Protein AF-A0A6F9ASQ0-F1 (afdb_monomer)

Sequence (155 aa):
MPGLLLGDVFPNFEAETTNGQIKFHDFLGDSWGILFSHPRDYTPVCTTELGRAAKLSGDQRELAVFVIGQDKKLKLSLLYPATTGRNFDEILRVVDSLQLTAKNRVATPADWQPGERVMVPPNIPEEEAAAMFTAGIYSKELPSGRKYLRYTPQP

Mean predicted aligned error: 4.89 Å

Structure (mmCIF, N/CA/C/O backbone):
data_AF-A0A6F9ASQ0-F1
#
_entry.id   AF-A0A6F9ASQ0-F1
#
loop_
_atom_site.group_PDB
_atom_site.id
_atom_site.type_symbol
_atom_site.label_atom_id
_atom_site.label_alt_id
_atom_site.label_comp_id
_atom_site.label_asym_id
_atom_site.label_entity_id
_atom_site.label_seq_id
_atom_site.pdbx_PDB_ins_code
_atom_site.Cartn_x
_atom_site.Cartn_y
_atom_site.Cartn_z
_atom_site.occupancy
_atom_site.B_iso_or_equiv
_atom_site.auth_seq_id
_atom_site.auth_comp_id
_atom_site.auth_asym_id
_atom_site.auth_atom_id
_atom_site.pdbx_PDB_model_num
ATOM 1 N N . MET A 1 1 ? 7.464 3.789 23.979 1.00 45.19 1 MET A N 1
ATOM 2 C CA . MET A 1 1 ? 7.894 2.693 23.081 1.00 45.19 1 MET A CA 1
ATOM 3 C C . MET A 1 1 ? 8.502 3.319 21.833 1.00 45.19 1 MET A C 1
ATOM 5 O O . MET A 1 1 ? 8.064 4.418 21.500 1.00 45.19 1 MET A O 1
ATOM 9 N N . PRO A 1 2 ? 9.493 2.692 21.175 1.00 69.50 2 PRO A N 1
ATOM 10 C CA . PRO A 1 2 ? 9.854 3.066 19.807 1.00 69.50 2 PRO A CA 1
ATOM 11 C C . PRO A 1 2 ? 8.651 2.858 18.869 1.00 69.50 2 PRO A C 1
ATOM 13 O O . PRO A 1 2 ? 7.749 2.079 19.183 1.00 69.50 2 PRO A O 1
ATOM 16 N N . GLY A 1 3 ? 8.623 3.570 17.741 1.00 79.94 3 GLY A N 1
ATOM 17 C CA . GLY A 1 3 ? 7.648 3.313 16.679 1.00 79.94 3 GLY A CA 1
ATOM 18 C C . GLY A 1 3 ? 7.984 2.033 15.910 1.00 79.94 3 GLY A C 1
ATOM 19 O O . GLY A 1 3 ? 9.149 1.644 15.855 1.00 79.94 3 GLY A O 1
ATOM 20 N N . LEU A 1 4 ? 6.970 1.404 15.311 1.00 89.25 4 LEU A N 1
ATOM 21 C CA . LEU A 1 4 ? 7.156 0.261 14.410 1.00 89.25 4 LEU A CA 1
ATOM 22 C C . LEU A 1 4 ? 7.878 0.694 13.128 1.00 89.25 4 LEU A C 1
ATOM 24 O O . LEU A 1 4 ? 7.562 1.738 12.550 1.00 89.25 4 LEU A O 1
ATOM 28 N N . LEU A 1 5 ? 8.810 -0.136 12.672 1.00 94.38 5 LEU A N 1
ATOM 29 C CA . LEU A 1 5 ? 9.557 0.023 11.430 1.00 94.38 5 LEU A CA 1
ATOM 30 C C . LEU A 1 5 ? 8.939 -0.821 10.304 1.00 94.38 5 LEU A C 1
ATOM 32 O O . LEU A 1 5 ? 8.170 -1.758 10.529 1.00 94.38 5 LEU A O 1
ATOM 36 N N . LEU A 1 6 ? 9.277 -0.494 9.055 1.00 94.81 6 LEU A N 1
ATOM 37 C CA . LEU A 1 6 ? 8.837 -1.281 7.902 1.00 94.81 6 LEU A CA 1
ATOM 38 C C . LEU A 1 6 ? 9.460 -2.684 7.957 1.00 94.81 6 LEU A C 1
ATOM 40 O O . LEU A 1 6 ? 10.676 -2.826 8.068 1.00 94.81 6 LEU A O 1
ATOM 44 N N . GLY A 1 7 ? 8.624 -3.717 7.857 1.00 94.31 7 GLY A N 1
ATOM 45 C CA . GLY A 1 7 ? 9.028 -5.117 8.001 1.00 94.31 7 GLY A CA 1
ATOM 46 C C . GLY A 1 7 ? 8.921 -5.692 9.419 1.00 94.31 7 GLY A C 1
ATOM 47 O O . GLY A 1 7 ? 9.024 -6.916 9.554 1.00 94.31 7 GLY A O 1
ATOM 48 N N . ASP A 1 8 ? 8.652 -4.875 10.444 1.00 96.94 8 ASP A N 1
ATOM 49 C CA . ASP A 1 8 ? 8.341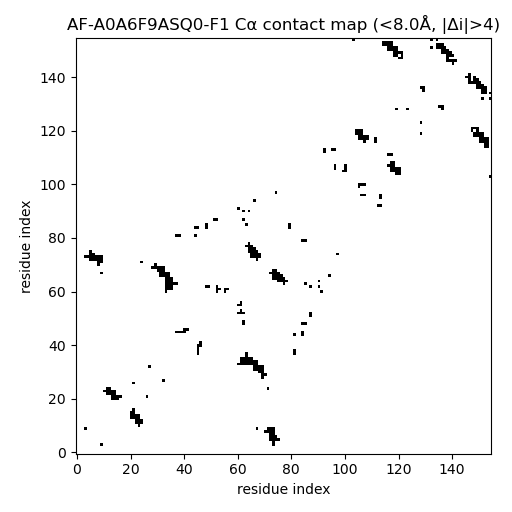 -5.369 11.792 1.00 96.94 8 ASP A CA 1
ATOM 50 C C . ASP A 1 8 ? 7.030 -6.162 11.786 1.00 96.94 8 ASP A C 1
ATOM 52 O O . ASP A 1 8 ? 6.073 -5.807 11.091 1.00 96.94 8 ASP A O 1
ATOM 56 N N . VAL A 1 9 ? 6.965 -7.225 12.593 1.00 97.00 9 VAL A N 1
ATOM 57 C CA . VAL A 1 9 ? 5.710 -7.947 12.850 1.00 97.00 9 VAL A CA 1
ATOM 58 C C . VAL A 1 9 ? 4.812 -7.059 13.708 1.00 97.00 9 VAL A C 1
ATOM 60 O O . VAL A 1 9 ? 5.201 -6.629 14.793 1.00 97.00 9 VAL A O 1
ATOM 63 N N . PHE A 1 10 ? 3.605 -6.784 13.223 1.00 96.25 10 PHE A N 1
ATOM 64 C CA . PHE A 1 10 ? 2.638 -5.945 13.916 1.00 96.25 10 PHE A CA 1
ATOM 65 C C . PHE A 1 10 ? 2.179 -6.628 15.221 1.00 96.25 10 PHE A C 1
ATOM 67 O O . PHE A 1 10 ? 1.958 -7.841 15.201 1.00 96.25 10 PHE A O 1
ATOM 74 N N . PRO A 1 11 ? 2.007 -5.914 16.351 1.00 95.88 11 PRO A N 1
ATOM 75 C CA . PRO A 1 11 ? 1.606 -6.533 17.616 1.00 95.88 11 PRO A CA 1
ATOM 76 C C . PRO A 1 11 ? 0.301 -7.336 17.513 1.00 95.88 11 PRO A C 1
ATOM 78 O O . PRO A 1 11 ? -0.703 -6.823 17.023 1.00 95.88 11 PRO A O 1
ATOM 81 N N . ASN A 1 12 ? 0.295 -8.576 18.018 1.00 97.00 12 ASN A N 1
ATOM 82 C CA . ASN A 1 12 ? -0.934 -9.364 18.175 1.00 97.00 12 ASN A CA 1
ATOM 83 C C . ASN A 1 12 ? -1.641 -8.964 19.480 1.00 97.00 12 ASN A C 1
ATOM 85 O O . ASN A 1 12 ? -1.563 -9.674 20.482 1.00 97.00 12 ASN A O 1
ATOM 89 N N . PHE A 1 13 ? -2.227 -7.767 19.495 1.00 96.44 13 PHE A N 1
ATOM 90 C CA . PHE A 1 13 ? -2.945 -7.244 20.656 1.00 96.44 13 PHE A CA 1
ATOM 91 C C . PHE A 1 13 ? -4.351 -7.847 20.775 1.00 96.44 13 PHE A C 1
ATOM 93 O O . PHE A 1 13 ? -4.941 -8.282 19.787 1.00 96.44 13 PHE A O 1
ATOM 100 N N . GLU A 1 14 ? -4.898 -7.814 21.987 1.00 97.88 14 GLU A N 1
ATOM 101 C CA . GLU A 1 14 ? -6.313 -8.073 22.264 1.00 97.88 14 GLU A CA 1
ATOM 102 C C . GLU A 1 14 ? -6.992 -6.739 22.615 1.00 97.88 14 GLU A C 1
ATOM 104 O O . GLU A 1 14 ? -6.399 -5.911 23.311 1.00 97.88 14 GLU A O 1
ATOM 109 N N . ALA A 1 15 ? -8.195 -6.492 22.090 1.00 95.00 15 ALA A N 1
ATOM 110 C CA . ALA A 1 15 ? -8.919 -5.231 22.280 1.00 95.00 15 ALA A CA 1
ATOM 111 C C . ALA A 1 15 ? -10.437 -5.407 22.162 1.00 95.00 15 ALA A C 1
ATOM 113 O O . ALA A 1 15 ? -10.911 -6.202 21.354 1.00 95.00 15 ALA A O 1
ATOM 114 N N . GLU A 1 16 ? -11.193 -4.608 22.915 1.00 97.38 16 GLU A N 1
ATOM 115 C CA . GLU A 1 16 ? -12.635 -4.443 22.707 1.00 97.38 16 GLU A CA 1
ATOM 116 C C . GLU A 1 16 ? -12.917 -3.556 21.490 1.00 97.38 16 GLU A C 1
ATOM 118 O O . GLU A 1 16 ? -12.230 -2.557 21.260 1.00 97.38 16 GLU A O 1
ATOM 123 N N . THR A 1 17 ? -13.954 -3.900 20.727 1.00 94.38 17 THR A N 1
ATOM 124 C CA . THR A 1 17 ? -14.390 -3.161 19.533 1.00 94.38 17 THR A CA 1
ATOM 125 C C . THR A 1 17 ? -15.910 -2.994 19.512 1.00 94.38 17 THR A C 1
ATOM 127 O O . THR A 1 17 ? -16.633 -3.606 20.298 1.00 94.38 17 THR A O 1
ATOM 130 N N . THR A 1 18 ? -16.428 -2.231 18.545 1.00 91.12 18 THR A N 1
ATOM 131 C CA . THR A 1 18 ? -17.869 -2.153 18.228 1.00 91.12 18 THR A CA 1
ATOM 132 C C . THR A 1 18 ? -18.511 -3.503 17.890 1.00 91.12 18 THR A C 1
ATOM 134 O O . THR A 1 18 ? -19.735 -3.610 17.872 1.00 91.12 18 THR A O 1
ATOM 137 N N . ASN A 1 19 ? -17.699 -4.527 17.627 1.00 90.62 19 ASN A N 1
ATOM 138 C CA . ASN A 1 19 ? -18.106 -5.863 17.212 1.00 90.62 19 ASN A CA 1
ATOM 139 C C . ASN A 1 19 ? -17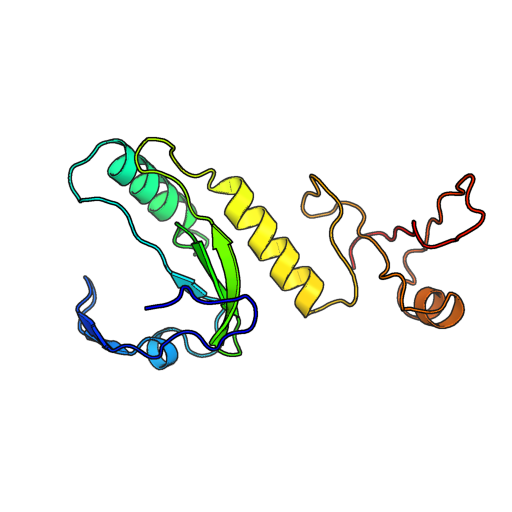.692 -6.937 18.243 1.00 90.62 19 ASN A C 1
ATOM 141 O O . ASN A 1 19 ? -17.741 -8.127 17.938 1.00 90.62 19 ASN A O 1
ATOM 145 N N . GLY A 1 20 ? -17.319 -6.518 19.461 1.00 94.81 20 GLY A N 1
ATOM 146 C CA . GLY A 1 20 ? -16.844 -7.373 20.553 1.00 94.81 20 GLY A CA 1
ATOM 147 C C . GLY A 1 20 ? -15.318 -7.452 20.649 1.00 94.81 20 GLY A C 1
ATOM 148 O O . GLY A 1 20 ? -14.596 -6.746 19.939 1.00 94.81 20 GLY A O 1
ATOM 149 N N . GLN A 1 21 ? -14.826 -8.309 21.543 1.00 97.25 21 GLN A N 1
ATOM 150 C CA . GLN A 1 21 ? -13.397 -8.521 21.752 1.00 97.25 21 GLN A CA 1
ATOM 151 C C . GLN A 1 21 ? -12.749 -9.178 20.523 1.00 97.25 21 GLN A C 1
ATOM 153 O O . GLN A 1 21 ? -13.215 -10.213 20.044 1.00 97.25 21 GLN A O 1
ATOM 158 N N . ILE A 1 22 ? -11.642 -8.610 20.041 1.00 95.69 22 ILE A N 1
ATOM 159 C CA . ILE A 1 22 ? -10.804 -9.197 18.989 1.00 95.69 22 ILE A CA 1
ATOM 160 C C . ILE A 1 22 ? -9.402 -9.513 19.501 1.00 95.69 22 ILE A C 1
ATOM 162 O O . ILE A 1 22 ? -8.900 -8.888 20.437 1.00 95.69 22 ILE A O 1
ATOM 166 N N . LYS A 1 23 ? -8.739 -10.424 18.789 1.00 97.38 23 LYS A N 1
ATOM 167 C CA . LYS A 1 23 ? -7.294 -10.642 18.821 1.00 97.38 23 LYS A CA 1
ATOM 168 C C . LYS A 1 23 ? -6.736 -10.363 17.432 1.00 97.38 23 LYS A C 1
ATOM 170 O O . LYS A 1 23 ? -7.250 -10.900 16.454 1.00 97.38 23 LYS A O 1
ATOM 175 N N . PHE A 1 24 ? -5.764 -9.463 17.315 1.00 95.75 24 PHE A N 1
ATOM 176 C CA . PHE A 1 24 ? -5.531 -8.753 16.055 1.00 95.75 24 PHE A CA 1
ATOM 177 C C . PHE A 1 24 ? -5.092 -9.646 14.884 1.00 95.75 24 PHE A C 1
ATOM 179 O O . PHE A 1 24 ? -5.572 -9.456 13.768 1.00 95.75 24 PHE A O 1
ATOM 186 N N . HIS A 1 25 ? -4.210 -10.629 15.099 1.00 96.38 25 HIS A N 1
ATOM 187 C CA . HIS A 1 25 ? -3.782 -11.534 14.017 1.00 96.38 25 HIS A CA 1
ATOM 188 C C . HIS A 1 25 ? -4.885 -12.509 13.615 1.00 96.38 25 HIS A C 1
ATOM 190 O O . HIS A 1 25 ? -5.003 -12.832 12.436 1.00 96.38 25 HIS A O 1
ATOM 196 N N . ASP A 1 26 ? -5.682 -12.940 14.587 1.00 95.88 26 ASP A N 1
ATOM 197 C CA . ASP A 1 26 ? -6.764 -13.908 14.439 1.00 95.88 26 ASP A CA 1
ATOM 198 C C . ASP A 1 26 ? -7.946 -13.266 13.683 1.00 95.88 26 ASP A C 1
ATOM 200 O O . ASP A 1 26 ? -8.494 -13.864 12.762 1.00 95.88 26 ASP A O 1
ATOM 204 N N . PHE A 1 27 ? -8.265 -12.003 14.002 1.00 92.81 27 PHE A N 1
ATOM 205 C CA . PHE A 1 27 ? -9.206 -11.148 13.267 1.00 92.81 27 PHE A CA 1
ATOM 206 C C . PHE A 1 27 ? -8.735 -10.848 11.836 1.00 92.81 27 PHE A C 1
ATOM 208 O O . PHE A 1 27 ? -9.535 -10.855 10.903 1.00 92.81 27 PHE A O 1
ATOM 215 N N . LEU A 1 28 ? -7.435 -10.595 11.652 1.00 92.00 28 LEU A N 1
ATOM 216 C CA . LEU A 1 28 ? -6.851 -10.313 10.341 1.00 92.00 28 LEU A CA 1
ATOM 217 C C . LEU A 1 28 ? -6.812 -11.556 9.428 1.00 92.00 28 LEU A C 1
ATOM 219 O O . LEU A 1 28 ? -6.871 -11.417 8.205 1.00 92.00 28 LEU A O 1
ATOM 223 N N . GLY A 1 29 ? -6.712 -12.763 9.995 1.00 92.69 29 GLY A N 1
ATOM 224 C CA . GLY A 1 29 ? -6.645 -14.013 9.234 1.00 92.69 29 GLY A CA 1
ATOM 225 C C . GLY A 1 29 ? -5.543 -13.976 8.170 1.00 92.69 29 GLY A C 1
ATOM 226 O O . GLY A 1 29 ? -4.458 -13.447 8.410 1.00 92.69 29 GLY A O 1
ATOM 227 N N . ASP A 1 30 ? -5.825 -14.484 6.971 1.00 90.31 30 ASP A N 1
ATOM 228 C CA . ASP A 1 30 ? -4.914 -14.420 5.816 1.00 90.31 30 ASP A CA 1
ATOM 229 C C . ASP A 1 30 ? -5.166 -13.204 4.901 1.00 90.31 30 ASP A C 1
ATOM 231 O O . ASP A 1 30 ? -4.739 -13.188 3.745 1.00 90.31 30 ASP A O 1
ATOM 235 N N . SER A 1 31 ? -5.848 -12.167 5.397 1.00 88.44 31 SER A N 1
ATOM 236 C CA . SER A 1 31 ? -6.145 -10.942 4.644 1.00 88.44 31 SER A CA 1
ATOM 237 C C . SER A 1 31 ? -5.023 -9.901 4.728 1.00 88.44 31 SER A C 1
ATOM 239 O O . SER A 1 31 ? -4.130 -9.956 5.576 1.00 88.44 31 SER A O 1
ATOM 241 N N . TRP A 1 32 ? -5.077 -8.911 3.833 1.00 91.00 32 TRP A N 1
ATOM 242 C CA . TRP A 1 32 ? -4.387 -7.635 4.041 1.00 91.00 32 TRP A CA 1
ATOM 243 C C . TRP A 1 32 ? -5.188 -6.791 5.029 1.00 91.00 32 TRP A C 1
ATOM 245 O O . TRP A 1 32 ? -6.412 -6.729 4.940 1.00 91.00 32 TRP A O 1
ATOM 255 N N . GLY A 1 33 ? -4.494 -6.136 5.954 1.00 89.00 33 GLY A N 1
ATOM 256 C CA . GLY A 1 33 ? -5.103 -5.330 7.003 1.00 89.00 33 GLY A CA 1
ATOM 257 C C . GLY A 1 33 ? -4.753 -3.865 6.847 1.00 89.00 33 GLY A C 1
ATOM 258 O O . GLY A 1 33 ? -3.638 -3.523 6.447 1.00 89.00 33 GLY A O 1
ATOM 259 N N . ILE A 1 34 ? -5.680 -2.995 7.231 1.00 88.50 34 ILE A N 1
ATOM 260 C CA . ILE A 1 34 ? -5.361 -1.603 7.519 1.00 88.50 34 ILE A CA 1
ATOM 261 C C . ILE A 1 34 ? -5.889 -1.292 8.917 1.00 88.50 34 ILE A C 1
ATOM 263 O O . ILE A 1 34 ? -7.050 -1.557 9.213 1.00 88.50 34 ILE A O 1
ATOM 267 N N . LEU A 1 35 ? -5.014 -0.787 9.788 1.00 90.00 35 LEU A N 1
ATOM 268 C CA . LEU A 1 35 ? -5.371 -0.370 11.143 1.00 90.00 35 LEU A CA 1
ATOM 269 C C . LEU A 1 35 ? -5.248 1.145 11.260 1.00 90.00 35 LEU A C 1
ATOM 271 O O . LEU A 1 35 ? -4.255 1.728 10.812 1.00 90.00 35 LEU A O 1
ATOM 275 N N . PHE A 1 36 ? -6.229 1.770 11.912 1.00 86.19 36 PHE A N 1
ATOM 276 C CA . PHE A 1 36 ? -6.307 3.217 12.016 1.00 86.19 36 PHE A CA 1
ATOM 277 C C . PHE A 1 36 ? -6.568 3.752 13.421 1.00 86.19 36 PHE A C 1
ATOM 279 O O . PHE A 1 36 ? -7.001 3.046 14.327 1.00 86.19 36 PHE A O 1
ATOM 286 N N . SER A 1 37 ? -6.281 5.042 13.576 1.00 84.56 37 SER A N 1
ATOM 287 C CA . SER A 1 37 ? -6.626 5.842 14.742 1.00 84.56 37 SER A CA 1
ATOM 288 C C . SER A 1 37 ? -7.071 7.238 14.310 1.00 84.56 37 SER A C 1
ATOM 290 O O . SER A 1 37 ? -6.679 7.756 13.255 1.00 84.56 37 SER A O 1
ATOM 292 N N . HIS A 1 38 ? -7.882 7.868 15.150 1.00 83.94 38 HIS A N 1
ATOM 293 C CA . HIS A 1 38 ? -8.329 9.248 15.013 1.00 83.94 38 HIS A CA 1
ATOM 294 C C . HIS A 1 38 ? -8.280 9.933 16.393 1.00 83.94 38 HIS A C 1
ATOM 296 O O . HIS A 1 38 ? -8.485 9.262 17.404 1.00 83.94 38 HIS A O 1
ATOM 302 N N . PRO A 1 39 ? -7.976 11.243 16.485 1.00 79.25 39 PRO A N 1
ATOM 303 C CA . PRO A 1 39 ? -7.763 11.919 17.770 1.00 79.25 39 PRO A CA 1
ATOM 304 C C . PRO A 1 39 ? -8.897 11.810 18.801 1.00 79.25 39 PRO A C 1
ATOM 306 O O . PRO A 1 39 ? -8.609 11.712 19.996 1.00 79.25 39 PRO A O 1
ATOM 309 N N . ARG A 1 40 ? -10.166 11.898 18.368 1.00 85.06 40 ARG A N 1
ATOM 310 C CA . ARG A 1 40 ? -11.360 11.744 19.220 1.00 85.06 40 ARG A CA 1
ATOM 311 C C . ARG A 1 40 ? -12.643 11.665 18.393 1.00 85.06 40 ARG A C 1
ATOM 313 O O . ARG A 1 40 ? -12.773 12.368 17.387 1.00 85.06 40 ARG A O 1
ATOM 320 N N . ASP A 1 41 ? -13.615 10.906 18.882 1.00 88.69 41 ASP A N 1
ATOM 321 C CA . ASP A 1 41 ? -15.005 10.938 18.415 1.00 88.69 41 ASP A CA 1
ATOM 322 C C . ASP A 1 41 ? -15.622 12.345 18.516 1.00 88.69 41 ASP A C 1
ATOM 324 O O . ASP A 1 41 ? -15.132 13.213 19.243 1.00 88.69 41 ASP A O 1
ATOM 328 N N . TYR A 1 42 ? -16.723 12.569 17.792 1.00 91.44 42 TYR A N 1
ATOM 329 C CA . TYR A 1 42 ? -17.470 13.838 17.774 1.00 91.44 42 TYR A CA 1
ATOM 330 C C . TYR A 1 42 ? -16.634 15.075 17.377 1.00 91.44 42 TYR A C 1
ATOM 332 O O . TYR A 1 42 ? -16.980 16.204 17.724 1.00 91.44 42 TYR A O 1
ATOM 340 N N . THR A 1 43 ? -15.545 14.886 16.621 1.00 84.81 43 THR A N 1
ATOM 341 C CA . THR A 1 43 ? -14.738 15.976 16.047 1.00 84.81 43 THR A CA 1
ATOM 342 C C . THR A 1 43 ? -14.837 15.984 14.515 1.00 84.81 43 THR A C 1
ATOM 344 O O . THR A 1 43 ? -14.852 14.916 13.899 1.00 84.81 43 THR A O 1
ATOM 347 N N . PRO A 1 44 ? -14.905 17.164 13.863 1.00 88.31 44 PRO A N 1
ATOM 348 C CA . PRO A 1 44 ? -15.379 17.276 12.481 1.00 88.31 44 PRO A CA 1
ATOM 349 C C . PRO A 1 44 ? -14.506 16.526 11.469 1.00 88.31 44 PRO A C 1
ATOM 351 O O . PRO A 1 44 ? -15.042 15.808 10.628 1.00 88.31 44 PRO A O 1
ATOM 354 N N . VAL A 1 45 ? -13.176 16.633 11.580 1.00 85.06 45 VAL A N 1
ATOM 355 C CA . VAL A 1 45 ? -12.237 15.931 10.687 1.00 85.06 45 VAL A CA 1
ATOM 356 C C . VAL A 1 45 ? -12.422 14.418 10.816 1.00 85.06 45 VAL A C 1
ATOM 358 O O . VAL A 1 45 ? -12.702 13.757 9.818 1.00 85.06 45 VAL A O 1
ATOM 361 N N . CYS A 1 46 ? -12.404 13.884 12.041 1.00 86.75 46 CYS A N 1
ATOM 362 C CA . CYS A 1 46 ? -12.579 12.452 12.291 1.00 86.75 46 CYS A CA 1
ATOM 363 C C . CYS A 1 46 ? -13.925 11.937 11.758 1.00 86.75 46 CYS A C 1
ATOM 365 O O . CYS A 1 46 ? -13.975 10.870 11.152 1.00 86.75 46 CYS A O 1
ATOM 367 N N . THR A 1 47 ? -15.008 12.709 11.907 1.00 90.06 47 THR A N 1
ATOM 368 C CA . THR A 1 47 ? -16.323 12.369 11.343 1.00 90.06 47 THR A CA 1
ATOM 369 C C . THR A 1 47 ? -16.312 12.350 9.812 1.00 90.06 47 THR A C 1
ATOM 371 O O . THR A 1 47 ? -16.893 11.440 9.223 1.00 90.06 47 THR A O 1
ATOM 374 N N . THR A 1 48 ? -15.634 13.291 9.139 1.00 90.75 48 THR A N 1
ATOM 375 C CA . THR A 1 48 ? -15.505 13.240 7.668 1.00 90.75 48 THR A CA 1
ATOM 376 C C . THR A 1 48 ? -14.650 12.074 7.180 1.00 90.75 48 THR A C 1
ATOM 378 O O . THR A 1 48 ? -14.951 11.489 6.143 1.00 90.75 48 THR A O 1
ATOM 381 N N . GLU A 1 49 ? -13.625 11.696 7.942 1.00 87.06 49 GLU A N 1
ATOM 382 C CA . GLU A 1 49 ? -12.718 10.598 7.615 1.00 87.06 49 GLU A CA 1
ATOM 383 C C . GLU A 1 49 ? -13.394 9.235 7.805 1.00 87.06 49 GLU A C 1
ATOM 385 O O . GLU A 1 49 ? -13.425 8.436 6.872 1.00 87.06 49 GLU A O 1
ATOM 390 N N . LEU A 1 50 ? -14.051 9.009 8.948 1.00 87.19 50 LEU A N 1
ATOM 391 C CA . LEU A 1 50 ? -14.922 7.848 9.171 1.00 87.19 50 LEU A CA 1
ATOM 392 C C . LEU A 1 50 ? -16.045 7.781 8.120 1.00 87.19 50 LEU A C 1
ATOM 394 O O . LEU A 1 50 ? -16.344 6.714 7.591 1.00 87.19 50 LEU A O 1
ATOM 398 N N . GLY A 1 51 ? -16.618 8.929 7.743 1.00 88.12 51 GLY A N 1
ATOM 399 C CA . GLY A 1 51 ? -17.624 9.027 6.684 1.00 88.12 51 GLY A CA 1
ATOM 400 C C . GLY A 1 51 ? -17.104 8.734 5.269 1.00 88.12 51 GLY A C 1
ATOM 401 O O . GLY A 1 51 ? -17.899 8.356 4.407 1.00 88.12 51 GLY A O 1
ATOM 402 N N . ARG A 1 52 ? -15.796 8.880 5.001 1.00 87.00 52 ARG A N 1
ATOM 403 C CA . ARG A 1 52 ? -15.162 8.437 3.745 1.00 87.00 52 ARG A CA 1
ATOM 404 C C . ARG A 1 52 ? -14.752 6.966 3.821 1.00 87.00 52 ARG A C 1
ATOM 406 O O . ARG A 1 52 ? -14.974 6.269 2.835 1.00 87.00 52 ARG A O 1
ATOM 413 N N . ALA A 1 53 ? -14.272 6.483 4.972 1.00 82.62 53 ALA A N 1
ATOM 414 C CA . ALA A 1 53 ? -14.028 5.059 5.228 1.00 82.62 53 ALA A CA 1
ATOM 415 C C . ALA A 1 53 ? -15.305 4.245 4.980 1.00 82.62 53 ALA A C 1
ATOM 417 O O . ALA A 1 53 ? -15.322 3.400 4.096 1.00 82.62 53 ALA A O 1
ATOM 418 N N . ALA A 1 54 ? -16.413 4.594 5.641 1.00 83.69 54 ALA A N 1
ATOM 419 C CA . ALA A 1 54 ? -17.702 3.906 5.514 1.00 83.69 54 ALA A CA 1
ATOM 420 C C . ALA A 1 54 ? -18.331 3.971 4.104 1.00 83.69 54 ALA A C 1
ATOM 422 O O . ALA A 1 54 ? -19.221 3.188 3.785 1.00 83.69 54 ALA A O 1
ATOM 423 N N . LYS A 1 55 ? -17.890 4.904 3.247 1.00 83.38 55 LYS A N 1
ATOM 424 C CA . LYS A 1 55 ? -18.294 4.976 1.829 1.00 83.38 55 LYS A CA 1
ATOM 425 C C . LYS A 1 55 ? -17.395 4.162 0.900 1.00 83.38 55 LYS A C 1
ATOM 427 O O . LYS A 1 55 ? -17.824 3.847 -0.202 1.00 83.38 55 LYS A O 1
ATOM 432 N N . LEU A 1 56 ? -16.167 3.862 1.317 1.00 75.31 56 LEU A N 1
ATOM 433 C CA . LEU A 1 56 ? -15.220 3.013 0.589 1.00 75.31 56 LEU A CA 1
ATOM 434 C C . LEU A 1 56 ? -15.234 1.563 1.092 1.00 75.31 56 LEU A C 1
ATOM 436 O O . LEU A 1 56 ? -14.866 0.663 0.348 1.00 75.31 56 LEU A O 1
ATOM 440 N N . SER A 1 57 ? -15.722 1.304 2.309 1.00 64.62 57 SER A N 1
ATOM 441 C CA . SER A 1 57 ? -15.875 -0.049 2.850 1.00 64.62 57 SER A CA 1
ATOM 442 C C . SER A 1 57 ? -16.983 -0.868 2.174 1.00 64.62 57 SER A C 1
ATOM 444 O O . SER A 1 57 ? -17.038 -2.077 2.386 1.00 64.62 57 SER A O 1
ATOM 446 N N . GLY A 1 58 ? -17.768 -0.262 1.270 1.00 52.16 58 GLY A N 1
ATOM 447 C CA . GLY A 1 58 ? -18.551 -0.993 0.264 1.00 52.16 58 GLY A CA 1
ATOM 448 C C . GLY A 1 58 ? -17.694 -1.922 -0.610 1.00 52.16 58 GLY A C 1
ATOM 449 O O . GLY A 1 58 ? -18.165 -2.993 -0.973 1.00 52.16 58 GLY A O 1
ATOM 450 N N . ASP A 1 59 ? -16.421 -1.565 -0.829 1.00 44.97 59 ASP A N 1
ATOM 451 C CA . ASP A 1 59 ? -15.372 -2.387 -1.457 1.00 44.97 59 ASP A CA 1
ATOM 452 C C . ASP A 1 59 ? -14.224 -2.720 -0.462 1.00 44.97 59 ASP A C 1
ATOM 454 O O . ASP A 1 59 ? -13.093 -2.991 -0.858 1.00 44.97 59 ASP A O 1
ATOM 458 N N . GLN A 1 60 ? -14.516 -2.683 0.848 1.00 39.34 60 GLN A N 1
ATOM 459 C CA . GLN A 1 60 ? -13.638 -2.986 1.997 1.00 39.34 60 GLN A CA 1
ATOM 460 C C . GLN A 1 60 ? -12.218 -2.369 2.005 1.00 39.34 60 GLN A C 1
ATOM 462 O O . GLN A 1 60 ? -11.267 -2.986 1.533 1.00 39.34 60 GLN A O 1
ATOM 467 N N . ARG A 1 61 ? -12.039 -1.230 2.698 1.00 43.69 61 ARG A N 1
ATOM 468 C CA . ARG A 1 61 ? -10.779 -0.761 3.340 1.00 43.69 61 ARG A CA 1
ATOM 469 C C . ARG A 1 61 ? -11.122 0.285 4.421 1.00 43.69 61 ARG A C 1
ATOM 471 O O . ARG A 1 61 ? -11.929 1.175 4.159 1.00 43.69 61 ARG A O 1
ATOM 478 N N . GLU A 1 62 ? -10.502 0.217 5.603 1.00 38.59 62 GLU A N 1
ATOM 479 C CA . GLU A 1 62 ? -10.708 1.176 6.712 1.00 38.59 62 GLU A CA 1
ATOM 480 C C . GLU A 1 62 ? -9.412 1.931 7.054 1.00 38.59 62 GLU A C 1
ATOM 482 O O . GLU A 1 62 ? -8.320 1.398 6.905 1.00 38.59 62 GLU A O 1
ATOM 487 N N . LEU A 1 63 ? -9.521 3.232 7.340 1.00 46.75 63 LEU A N 1
ATOM 488 C CA . LEU A 1 63 ? -8.522 4.233 6.927 1.00 46.75 63 LEU A CA 1
ATOM 489 C C . LEU A 1 63 ? -8.500 5.384 7.960 1.00 46.75 63 LEU A C 1
ATOM 491 O O . LEU A 1 63 ? -9.558 5.954 8.218 1.00 46.75 63 LEU A O 1
ATOM 495 N N . ALA A 1 64 ? -7.435 5.857 8.630 1.00 48.81 64 ALA A N 1
ATOM 496 C CA . ALA A 1 64 ? -5.952 5.850 8.542 1.00 48.81 64 ALA A CA 1
ATOM 497 C C . ALA A 1 64 ? -5.145 4.540 8.400 1.00 48.81 64 ALA A C 1
ATOM 499 O O . ALA A 1 64 ? -5.680 3.497 8.078 1.00 48.81 64 ALA A O 1
ATOM 500 N N . VAL A 1 65 ? -3.810 4.632 8.543 1.00 62.16 65 VAL A N 1
ATOM 501 C CA . VAL A 1 65 ? -2.894 3.731 7.828 1.00 62.16 65 VAL A CA 1
ATOM 502 C C . VAL A 1 65 ? -1.658 3.310 8.624 1.00 62.16 65 VAL A C 1
ATOM 504 O O . VAL A 1 65 ? -0.588 3.913 8.530 1.00 62.16 65 VAL A O 1
ATOM 507 N N . PHE A 1 66 ? -1.773 2.172 9.293 1.00 81.19 66 PHE A N 1
ATOM 508 C CA . PHE A 1 66 ? -0.775 1.117 9.140 1.00 81.19 66 PHE A CA 1
ATOM 509 C C . PHE A 1 66 ? -1.310 0.144 8.083 1.00 81.19 66 PHE A C 1
ATOM 511 O O . PHE A 1 66 ? -2.425 -0.333 8.256 1.00 81.19 66 PHE A O 1
ATOM 518 N N . VAL A 1 67 ? -0.561 -0.161 7.017 1.00 89.31 67 VAL A N 1
ATOM 519 C CA . VAL A 1 67 ? -0.881 -1.280 6.106 1.00 89.31 67 VAL A CA 1
ATOM 520 C C . VAL A 1 67 ? -0.129 -2.516 6.586 1.00 89.31 67 VAL A C 1
ATOM 522 O O . VAL A 1 67 ? 1.103 -2.517 6.617 1.00 89.31 67 VAL A O 1
ATOM 525 N N . ILE A 1 68 ? -0.857 -3.569 6.945 1.00 93.38 68 ILE A N 1
ATOM 526 C CA . ILE A 1 68 ? -0.321 -4.838 7.435 1.00 93.38 68 ILE A CA 1
ATOM 527 C C . ILE A 1 68 ? -0.496 -5.891 6.338 1.00 93.38 68 ILE A C 1
ATOM 529 O O . ILE A 1 68 ? -1.594 -6.088 5.815 1.00 93.38 68 ILE A O 1
ATOM 533 N N . GLY A 1 69 ? 0.593 -6.566 5.975 1.00 91.94 69 GLY A N 1
ATOM 534 C CA . GLY A 1 69 ? 0.549 -7.678 5.029 1.00 91.94 69 GLY A CA 1
ATOM 535 C C . GLY A 1 69 ? -0.022 -8.956 5.644 1.00 91.94 69 GLY A C 1
ATOM 536 O O . GLY A 1 69 ? -0.117 -9.100 6.861 1.00 91.94 69 GLY A O 1
ATOM 537 N N . GLN A 1 70 ? -0.326 -9.929 4.787 1.00 92.00 70 GLN A N 1
ATOM 538 C CA . GLN A 1 70 ? -0.805 -11.262 5.187 1.00 92.00 70 GLN A CA 1
ATOM 539 C C . GLN A 1 70 ? 0.207 -11.975 6.109 1.00 92.00 70 GLN A C 1
ATOM 541 O O . GLN A 1 70 ? -0.173 -12.662 7.056 1.00 92.00 70 GLN A O 1
ATOM 546 N N . ASP A 1 71 ? 1.503 -11.696 5.919 1.00 94.56 71 ASP A N 1
ATOM 547 C CA . ASP A 1 71 ? 2.631 -12.097 6.776 1.00 94.56 71 ASP A CA 1
ATOM 548 C C . ASP A 1 71 ? 2.713 -11.345 8.123 1.00 94.56 71 ASP A C 1
ATOM 550 O O . ASP A 1 71 ? 3.735 -11.402 8.807 1.00 94.56 71 ASP A O 1
ATOM 554 N N . LYS A 1 72 ? 1.651 -10.617 8.493 1.00 96.38 72 LYS A N 1
ATOM 555 C CA . LYS A 1 72 ? 1.502 -9.802 9.709 1.00 96.38 72 LYS A CA 1
ATOM 556 C C . LYS A 1 72 ? 2.534 -8.677 9.848 1.00 96.38 72 LYS A C 1
ATOM 558 O O . LYS A 1 72 ? 2.647 -8.093 10.924 1.00 96.38 72 LYS A O 1
ATOM 563 N N . LYS A 1 73 ? 3.280 -8.334 8.790 1.00 96.56 73 LYS A N 1
ATOM 564 C CA . LYS A 1 73 ? 4.321 -7.292 8.829 1.00 96.56 73 LYS A CA 1
ATOM 565 C C . LYS A 1 73 ? 3.821 -5.934 8.360 1.00 96.56 73 LYS A C 1
ATOM 567 O O . LYS A 1 73 ? 3.054 -5.854 7.400 1.00 96.56 73 LYS A O 1
ATOM 572 N N . LEU A 1 74 ? 4.318 -4.865 8.982 1.00 95.88 74 LEU A N 1
ATOM 573 C CA . LEU A 1 74 ? 4.068 -3.489 8.555 1.00 95.88 74 LEU A CA 1
ATOM 574 C C . LEU A 1 74 ? 4.694 -3.235 7.172 1.00 95.88 74 LEU A C 1
ATOM 576 O O . LEU A 1 74 ? 5.894 -3.438 6.981 1.00 95.88 74 LEU A O 1
ATOM 580 N N . LYS A 1 75 ? 3.880 -2.790 6.211 1.00 95.06 75 LYS A N 1
ATOM 581 C CA . LYS A 1 75 ? 4.281 -2.518 4.817 1.00 95.06 75 LYS A CA 1
ATOM 582 C C . LYS A 1 75 ? 4.390 -1.031 4.505 1.00 95.06 75 LYS A C 1
ATOM 584 O O . LYS A 1 75 ? 5.245 -0.641 3.719 1.00 95.06 75 LYS A O 1
ATOM 589 N N . LEU A 1 76 ? 3.535 -0.216 5.121 1.00 94.62 76 LEU A N 1
ATOM 590 C CA . LEU A 1 76 ? 3.480 1.235 4.948 1.00 94.62 76 LEU A CA 1
ATOM 591 C C . LEU A 1 76 ? 2.802 1.869 6.167 1.00 94.62 76 L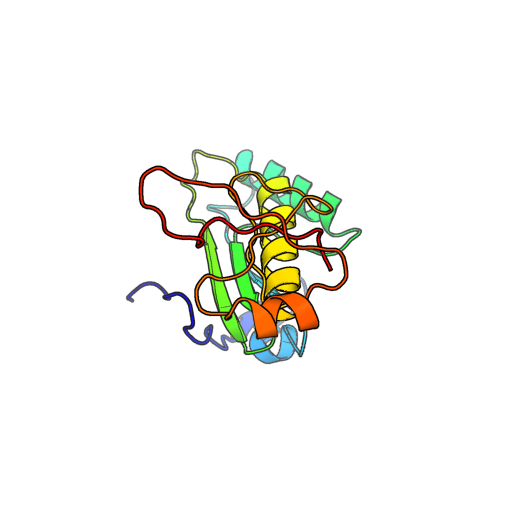EU A C 1
ATOM 593 O O . LEU A 1 76 ? 1.858 1.296 6.712 1.00 94.62 76 LEU A O 1
ATOM 597 N N . SER A 1 77 ? 3.261 3.046 6.588 1.00 92.56 77 SER A N 1
ATOM 598 C CA . SER A 1 77 ? 2.641 3.839 7.654 1.00 92.56 77 SER A CA 1
ATOM 599 C C . SER A 1 77 ? 2.539 5.311 7.251 1.00 92.56 77 SER A C 1
ATOM 601 O O . SER A 1 77 ? 3.484 5.870 6.699 1.00 92.56 77 SER A O 1
ATOM 603 N N . LEU A 1 78 ? 1.395 5.947 7.530 1.00 89.88 78 LEU A N 1
ATOM 604 C CA . LEU A 1 78 ? 1.185 7.383 7.307 1.00 89.88 78 LEU A CA 1
ATOM 605 C C . LEU A 1 78 ? 0.853 8.084 8.625 1.00 89.88 78 LEU A C 1
ATOM 607 O O . LEU A 1 78 ? -0.122 7.743 9.293 1.00 89.88 78 LEU A O 1
ATOM 611 N N . LEU A 1 79 ? 1.640 9.104 8.972 1.00 87.06 79 LEU A N 1
ATOM 612 C CA . LEU A 1 79 ? 1.457 9.910 10.178 1.00 87.06 79 LEU A CA 1
ATOM 613 C C . LEU A 1 79 ? 1.012 11.324 9.791 1.00 87.06 79 LEU A C 1
ATOM 615 O O . LEU A 1 79 ? 1.797 12.110 9.269 1.00 87.06 79 LEU A O 1
ATOM 619 N N . TYR A 1 80 ? -0.260 11.629 10.047 1.00 84.06 80 TYR A N 1
ATOM 620 C CA . TYR A 1 80 ? -0.884 12.928 9.782 1.00 84.06 80 TYR A CA 1
ATOM 621 C C . TYR A 1 80 ? -1.212 13.625 11.115 1.00 84.06 80 TYR A C 1
ATOM 623 O O . TYR A 1 80 ? -1.680 12.957 12.042 1.00 84.06 80 TYR A O 1
ATOM 631 N N . PRO A 1 81 ? -1.001 14.949 11.248 1.00 80.50 81 PRO A N 1
ATOM 632 C CA . PRO A 1 81 ? -1.449 15.697 12.418 1.00 80.50 81 PRO A CA 1
ATOM 633 C C . PRO A 1 81 ? -2.977 15.856 12.411 1.00 80.50 81 PRO A C 1
ATOM 635 O O . PRO A 1 81 ? -3.604 15.894 11.357 1.00 80.50 81 PRO A O 1
ATOM 638 N N . ALA A 1 82 ? -3.580 16.055 13.587 1.00 77.94 82 ALA A N 1
ATOM 639 C CA . ALA A 1 82 ? -5.031 16.248 13.746 1.00 77.94 82 ALA A CA 1
ATOM 640 C C . ALA A 1 82 ? -5.622 17.433 12.944 1.00 77.94 82 ALA A C 1
ATOM 642 O O . ALA A 1 82 ? -6.833 17.521 12.759 1.00 77.94 82 ALA A O 1
ATOM 6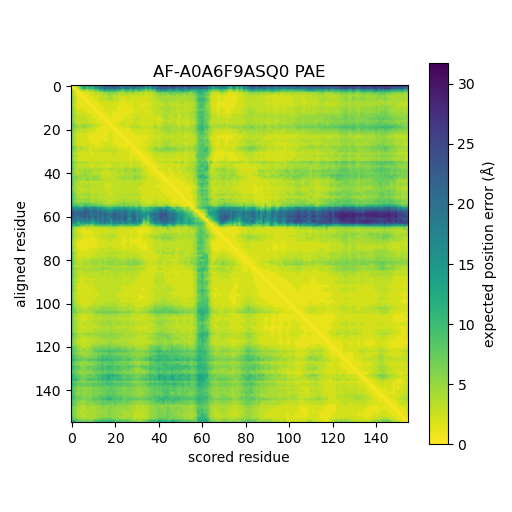43 N N . THR A 1 83 ? -4.770 18.351 12.480 1.00 80.38 83 THR A N 1
ATOM 644 C CA . THR A 1 83 ? -5.106 19.513 11.645 1.00 80.38 83 THR A CA 1
ATOM 645 C C . THR A 1 83 ? -5.159 19.210 10.144 1.00 80.38 83 THR A C 1
ATOM 647 O O . THR A 1 83 ? -5.467 20.106 9.363 1.00 80.38 83 THR A O 1
ATOM 650 N N . THR A 1 84 ? -4.829 17.990 9.713 1.00 83.50 84 THR A N 1
ATOM 651 C CA . THR A 1 84 ? -4.733 17.623 8.294 1.00 83.50 84 THR A CA 1
ATOM 652 C C . THR A 1 84 ? -5.460 16.306 8.054 1.00 83.50 84 THR A C 1
ATOM 654 O O . THR A 1 84 ? -4.970 15.243 8.425 1.00 83.50 84 THR A O 1
ATOM 657 N N . GLY A 1 85 ? -6.632 16.383 7.419 1.00 84.56 85 GLY A N 1
ATOM 658 C CA . GLY A 1 85 ? -7.376 15.198 6.992 1.00 84.56 85 GLY A CA 1
ATOM 659 C C . GLY A 1 85 ? -6.592 14.379 5.963 1.00 84.56 85 GLY A C 1
ATOM 660 O O . GLY A 1 85 ? -5.857 14.926 5.137 1.00 84.56 85 GLY A O 1
ATOM 661 N N . ARG A 1 86 ? -6.735 13.058 6.029 1.00 91.06 86 ARG A N 1
ATOM 662 C CA . ARG A 1 86 ? -6.031 12.102 5.166 1.00 91.06 86 ARG A CA 1
ATOM 663 C C . ARG A 1 86 ? -6.652 12.065 3.765 1.00 91.06 86 ARG A C 1
ATOM 665 O O . ARG A 1 86 ? -7.862 12.217 3.615 1.00 91.06 86 ARG A O 1
ATOM 672 N N . ASN A 1 87 ? -5.836 11.830 2.735 1.00 91.62 87 ASN A N 1
ATOM 673 C CA . ASN A 1 87 ? -6.331 11.536 1.386 1.00 91.62 87 ASN A CA 1
ATOM 674 C C . ASN A 1 87 ? -6.630 10.035 1.292 1.00 91.62 87 ASN A C 1
ATOM 676 O O . ASN A 1 87 ? -5.716 9.230 1.405 1.00 91.62 87 ASN A O 1
ATOM 680 N N . PHE A 1 88 ? -7.892 9.662 1.093 1.00 88.00 88 PHE A N 1
ATOM 681 C CA . PHE A 1 88 ? -8.320 8.260 1.084 1.00 88.00 88 PHE A CA 1
ATOM 682 C C . PHE A 1 88 ? -7.967 7.554 -0.226 1.00 88.00 88 PHE A C 1
ATOM 684 O O . PHE A 1 88 ? -7.648 6.368 -0.216 1.00 88.00 88 PHE A O 1
ATOM 691 N N . ASP A 1 89 ? -7.948 8.296 -1.329 1.00 91.25 89 ASP A N 1
ATOM 692 C CA . ASP A 1 89 ? -7.746 7.756 -2.671 1.00 91.25 89 ASP A CA 1
ATOM 693 C C . ASP A 1 89 ? -6.264 7.395 -2.875 1.00 91.25 89 ASP A C 1
ATOM 695 O O . ASP A 1 89 ? -5.944 6.345 -3.428 1.00 91.25 89 ASP A O 1
ATOM 699 N N . GLU A 1 90 ? -5.359 8.188 -2.286 1.00 92.56 90 GLU A N 1
ATOM 700 C CA . GLU A 1 90 ? -3.936 7.843 -2.142 1.00 92.56 90 GLU A CA 1
ATOM 701 C C . GLU A 1 90 ? -3.738 6.529 -1.374 1.00 92.56 90 GLU A C 1
ATOM 703 O O . GLU A 1 90 ? -2.871 5.731 -1.723 1.00 92.56 90 GLU A O 1
ATOM 708 N N . ILE A 1 91 ? -4.551 6.267 -0.345 1.00 90.75 91 ILE A N 1
ATOM 709 C CA . ILE A 1 91 ? -4.384 5.060 0.471 1.00 90.75 91 ILE A CA 1
ATOM 710 C C . ILE A 1 91 ? -4.859 3.819 -0.292 1.00 90.75 91 ILE A C 1
ATOM 712 O O . ILE A 1 91 ? -4.213 2.775 -0.213 1.00 90.75 91 ILE A O 1
ATOM 716 N N . LEU A 1 92 ? -5.928 3.931 -1.090 1.00 89.69 92 LEU A N 1
ATOM 717 C CA . LEU A 1 92 ? -6.306 2.871 -2.030 1.00 89.69 92 LEU A CA 1
ATOM 718 C C . LEU A 1 92 ? -5.162 2.603 -3.025 1.00 89.69 92 LEU A C 1
ATOM 720 O O . LEU A 1 92 ? -4.704 1.466 -3.138 1.00 89.69 92 LEU A O 1
ATOM 724 N N . ARG A 1 93 ? -4.637 3.663 -3.652 1.00 94.69 93 ARG A N 1
ATOM 725 C CA . ARG A 1 93 ? -3.563 3.613 -4.656 1.00 94.69 93 ARG A CA 1
ATOM 726 C C . ARG A 1 93 ? -2.285 2.939 -4.139 1.00 94.69 93 ARG A C 1
ATOM 728 O O . ARG A 1 93 ? -1.708 2.107 -4.841 1.00 94.69 93 ARG A O 1
ATOM 735 N N . VAL A 1 94 ? -1.840 3.240 -2.912 1.00 94.75 94 VAL A N 1
ATOM 736 C CA . VAL A 1 94 ? -0.653 2.573 -2.336 1.00 94.75 94 VAL A CA 1
ATOM 737 C C . VAL A 1 94 ? -0.926 1.134 -1.905 1.00 94.75 94 VAL A C 1
ATOM 739 O O . VAL A 1 94 ? -0.013 0.317 -1.977 1.00 94.75 94 VAL A O 1
ATOM 742 N N . VAL A 1 95 ? -2.151 0.776 -1.508 1.00 91.62 95 VAL A N 1
ATOM 743 C CA . VAL A 1 95 ? -2.505 -0.631 -1.239 1.00 91.62 95 VAL A CA 1
ATOM 744 C C . VAL A 1 95 ? -2.491 -1.442 -2.533 1.00 91.62 95 VAL A C 1
ATOM 746 O O . VAL A 1 95 ? -1.952 -2.547 -2.547 1.00 91.62 95 VAL A O 1
ATOM 749 N N . ASP A 1 96 ? -2.989 -0.880 -3.633 1.00 93.56 96 ASP A N 1
ATOM 750 C CA . ASP A 1 96 ? -2.974 -1.542 -4.940 1.00 93.56 96 ASP A CA 1
ATOM 751 C C . ASP A 1 96 ? -1.535 -1.684 -5.471 1.00 93.56 96 ASP A C 1
ATOM 753 O O . ASP A 1 96 ? -1.161 -2.753 -5.954 1.00 93.56 96 ASP A O 1
ATOM 757 N N . SER A 1 97 ? -0.680 -0.671 -5.269 1.00 96.81 97 SER A N 1
ATOM 758 C CA . SER A 1 97 ? 0.772 -0.764 -5.501 1.00 96.81 97 SER A CA 1
ATOM 759 C C . SER A 1 97 ? 1.433 -1.859 -4.648 1.00 96.81 97 SER A C 1
ATOM 761 O O . SER A 1 97 ? 2.168 -2.698 -5.176 1.00 96.81 97 SER A O 1
ATOM 763 N N . LEU A 1 98 ? 1.151 -1.920 -3.342 1.00 95.56 98 LEU A N 1
ATOM 764 C CA . LEU A 1 98 ? 1.707 -2.936 -2.438 1.00 95.56 98 LEU A CA 1
ATOM 765 C C . LEU A 1 98 ? 1.266 -4.356 -2.818 1.00 95.56 98 LEU A C 1
ATOM 767 O O . LEU A 1 98 ? 2.076 -5.280 -2.780 1.00 95.56 98 LEU A O 1
ATOM 771 N N . GLN A 1 99 ? 0.011 -4.546 -3.228 1.00 92.50 99 GLN A N 1
ATOM 772 C CA . GLN A 1 99 ? -0.484 -5.843 -3.690 1.00 92.50 99 GLN A CA 1
ATOM 773 C C . GLN A 1 99 ? 0.083 -6.230 -5.064 1.00 92.50 99 GLN A C 1
ATOM 775 O O . GLN A 1 99 ? 0.396 -7.402 -5.282 1.00 92.50 99 GLN A O 1
ATOM 780 N N . LEU A 1 100 ? 0.262 -5.266 -5.973 1.00 95.25 100 LEU A N 1
ATOM 781 C CA . LEU A 1 100 ? 0.882 -5.482 -7.281 1.00 95.25 100 LEU A CA 1
ATOM 782 C C . LEU A 1 100 ? 2.357 -5.883 -7.141 1.00 95.25 100 LEU A C 1
ATOM 784 O O . LEU A 1 100 ? 2.783 -6.867 -7.741 1.00 95.25 100 LEU A O 1
ATOM 788 N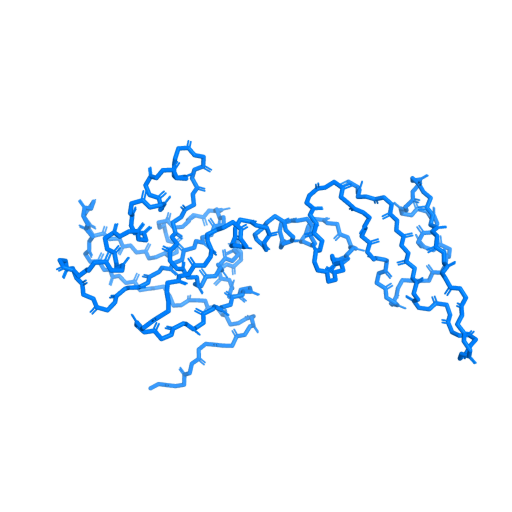 N . THR A 1 101 ? 3.117 -5.154 -6.321 1.00 96.12 101 THR A N 1
ATOM 789 C CA . THR A 1 101 ? 4.562 -5.360 -6.097 1.00 96.12 101 THR A CA 1
ATOM 790 C C . THR A 1 101 ? 4.884 -6.543 -5.176 1.00 96.12 101 THR A C 1
ATOM 792 O O . THR A 1 101 ? 5.988 -7.080 -5.229 1.00 96.12 101 THR A O 1
ATOM 795 N N . ALA A 1 102 ? 3.922 -7.013 -4.372 1.00 92.56 102 ALA A N 1
ATOM 796 C CA . ALA A 1 102 ? 4.039 -8.275 -3.638 1.00 92.56 102 ALA A CA 1
ATOM 797 C C . ALA A 1 102 ? 3.833 -9.511 -4.536 1.00 92.56 102 ALA A C 1
ATOM 799 O O . ALA A 1 102 ? 4.434 -10.553 -4.280 1.00 92.56 102 ALA A O 1
ATOM 800 N N . LYS A 1 103 ? 2.991 -9.411 -5.577 1.00 92.06 103 LYS A N 1
ATOM 801 C CA . LYS A 1 103 ? 2.712 -10.507 -6.527 1.00 92.06 103 LYS A CA 1
ATOM 802 C C . LYS A 1 103 ? 3.704 -10.546 -7.690 1.00 92.06 103 LYS A C 1
ATOM 804 O O . LYS A 1 103 ? 4.128 -11.620 -8.102 1.00 92.06 103 LYS A O 1
ATOM 809 N N . ASN A 1 104 ? 4.078 -9.378 -8.206 1.00 93.38 104 ASN A N 1
ATOM 810 C CA . ASN A 1 104 ? 4.931 -9.212 -9.377 1.00 93.38 104 ASN A CA 1
ATOM 811 C C . ASN A 1 104 ? 6.233 -8.504 -8.991 1.00 93.38 104 ASN A C 1
ATOM 813 O O . ASN A 1 104 ? 6.215 -7.530 -8.244 1.00 93.38 104 ASN A O 1
ATOM 817 N N . ARG A 1 105 ? 7.370 -8.933 -9.555 1.00 94.44 105 ARG A N 1
ATOM 818 C CA . ARG A 1 105 ? 8.699 -8.328 -9.316 1.00 94.44 105 ARG A CA 1
ATOM 819 C C . ARG A 1 105 ? 8.872 -7.006 -10.083 1.00 94.44 105 ARG A C 1
ATOM 821 O O . ARG A 1 105 ? 9.754 -6.874 -10.925 1.00 94.44 105 ARG A O 1
ATOM 828 N N . VAL A 1 106 ? 8.005 -6.042 -9.788 1.00 97.06 106 VAL A N 1
ATOM 829 C CA . VAL A 1 106 ? 7.941 -4.687 -10.357 1.00 97.06 106 VAL A CA 1
ATOM 830 C C . VAL A 1 106 ? 8.007 -3.638 -9.240 1.00 97.06 106 VAL A C 1
ATOM 832 O O . VAL A 1 106 ? 7.952 -3.982 -8.062 1.00 97.06 106 VAL A O 1
ATOM 835 N N . ALA A 1 107 ? 8.109 -2.356 -9.589 1.00 97.94 107 ALA A N 1
ATOM 836 C CA . ALA A 1 107 ? 7.903 -1.246 -8.654 1.00 97.94 107 ALA A CA 1
ATOM 837 C C . ALA A 1 107 ? 7.084 -0.131 -9.319 1.00 97.94 107 ALA A C 1
ATOM 839 O O . ALA A 1 107 ? 7.302 0.180 -10.486 1.00 97.94 107 ALA A O 1
ATOM 840 N N . THR A 1 108 ? 6.148 0.496 -8.609 1.00 98.25 108 THR A N 1
ATOM 841 C CA . THR A 1 108 ? 5.352 1.602 -9.170 1.00 98.25 108 THR A CA 1
ATOM 842 C C . THR A 1 108 ? 6.156 2.912 -9.161 1.00 98.25 108 THR A C 1
ATOM 844 O O . THR A 1 108 ? 6.760 3.215 -8.128 1.00 98.25 108 THR A O 1
ATOM 847 N N . PRO A 1 109 ? 6.195 3.698 -10.255 1.00 98.12 109 PRO A N 1
ATOM 848 C CA . PRO A 1 109 ? 6.850 5.008 -10.264 1.00 98.12 109 PRO A CA 1
ATOM 849 C C . PRO A 1 109 ? 6.134 6.042 -9.373 1.00 98.12 109 PRO A C 1
ATOM 851 O O . PRO A 1 109 ? 5.083 5.772 -8.789 1.00 98.12 109 PRO A O 1
ATOM 854 N N . ALA A 1 110 ? 6.715 7.243 -9.278 1.00 97.94 110 ALA A N 1
ATOM 855 C CA . ALA A 1 110 ? 6.037 8.405 -8.702 1.00 97.94 110 ALA A CA 1
ATOM 856 C C . ALA A 1 110 ? 4.698 8.664 -9.417 1.00 97.94 110 ALA 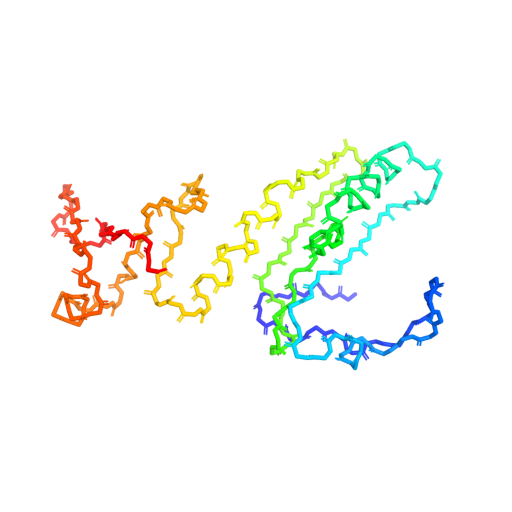A C 1
ATOM 858 O O . ALA A 1 110 ? 4.585 8.416 -10.616 1.00 97.94 110 ALA A O 1
ATOM 859 N N . ASP A 1 111 ? 3.702 9.121 -8.654 1.00 97.19 111 ASP A N 1
ATOM 860 C CA . ASP A 1 111 ? 2.343 9.491 -9.087 1.00 97.19 111 ASP A CA 1
ATOM 861 C C . ASP A 1 111 ? 1.508 8.396 -9.796 1.00 97.19 111 ASP A C 1
ATOM 863 O O . ASP A 1 111 ? 0.346 8.635 -10.125 1.00 97.19 111 ASP A O 1
ATOM 867 N N . TRP A 1 112 ? 2.058 7.181 -9.943 1.00 98.38 112 TRP A N 1
ATOM 868 C CA . TRP A 1 112 ? 1.471 6.018 -10.626 1.00 98.38 112 TRP A CA 1
ATOM 869 C C . TRP A 1 112 ? 0.019 5.724 -10.239 1.00 98.38 112 TRP A C 1
ATOM 871 O O . TRP A 1 112 ? -0.288 5.595 -9.052 1.00 98.38 112 TRP A O 1
ATOM 881 N N . GLN A 1 113 ? -0.830 5.503 -11.239 1.00 97.62 113 GLN A N 1
ATOM 882 C CA . GLN A 1 113 ? -2.202 5.015 -11.093 1.00 97.62 113 GLN A CA 1
ATOM 883 C C . GLN A 1 113 ? -2.347 3.558 -11.583 1.00 97.62 113 GLN A C 1
ATOM 885 O O . GLN A 1 113 ? -1.614 3.135 -12.482 1.00 97.62 113 GLN A O 1
ATOM 890 N N . PRO A 1 114 ? -3.313 2.778 -11.059 1.00 95.56 114 PRO A N 1
ATOM 891 C CA . PRO A 1 114 ? -3.613 1.438 -11.565 1.00 95.56 114 PRO A CA 1
ATOM 892 C C . PRO A 1 114 ? -3.833 1.408 -13.087 1.00 95.56 114 PRO A C 1
ATOM 894 O O . PRO A 1 114 ? -4.607 2.193 -13.633 1.00 95.56 114 PRO A O 1
ATOM 897 N N . GLY A 1 115 ? -3.146 0.491 -13.773 1.00 95.19 115 GLY A N 1
ATOM 898 C CA . GLY A 1 115 ? -3.108 0.381 -15.235 1.00 95.19 115 GLY A CA 1
ATOM 899 C C . GLY A 1 115 ? -1.942 1.121 -15.904 1.00 95.19 115 GLY A C 1
ATOM 900 O O . GLY A 1 115 ? -1.630 0.837 -17.063 1.00 95.19 115 GLY A O 1
ATOM 901 N N . GLU A 1 116 ? -1.252 2.029 -15.208 1.00 97.56 116 GLU A N 1
ATOM 902 C CA . GLU A 1 116 ? -0.073 2.710 -15.750 1.00 97.56 116 GLU A CA 1
ATOM 903 C C . GLU A 1 116 ? 1.194 1.841 -15.717 1.00 97.56 116 GLU A C 1
ATOM 905 O O . GLU A 1 116 ? 1.308 0.856 -14.982 1.00 97.56 116 GLU A O 1
ATOM 910 N N . ARG A 1 117 ? 2.190 2.235 -16.522 1.00 97.56 117 ARG A N 1
ATOM 911 C CA . ARG A 1 117 ? 3.476 1.531 -16.633 1.00 97.56 117 ARG A CA 1
ATOM 912 C C . ARG A 1 117 ? 4.208 1.479 -15.294 1.00 97.56 117 ARG A C 1
ATOM 914 O O . ARG A 1 117 ? 4.332 2.484 -14.596 1.00 97.56 117 ARG A O 1
ATOM 921 N N . VAL A 1 118 ? 4.790 0.321 -15.007 1.00 98.19 118 VAL A N 1
ATOM 922 C CA . VAL A 1 118 ? 5.599 0.065 -13.812 1.00 98.19 118 VAL A CA 1
ATOM 923 C C . VAL A 1 118 ? 7.082 -0.046 -14.162 1.00 98.19 118 VAL A C 1
ATOM 925 O O . VAL A 1 118 ? 7.463 -0.255 -15.314 1.00 98.19 118 VAL A O 1
ATOM 928 N N . MET A 1 119 ? 7.936 0.118 -13.158 1.00 98.12 119 MET A N 1
ATOM 929 C CA . MET A 1 119 ? 9.387 0.016 -13.263 1.00 98.12 119 MET A CA 1
ATOM 930 C C . MET A 1 119 ? 9.841 -1.443 -13.166 1.00 98.12 119 MET A C 1
ATOM 932 O O . MET A 1 119 ? 9.354 -2.193 -12.316 1.00 98.12 119 MET A O 1
ATOM 936 N N . VAL A 1 120 ? 10.840 -1.819 -13.968 1.00 97.38 120 VAL A N 1
ATOM 937 C CA . VAL A 1 120 ? 11.564 -3.092 -13.828 1.00 97.38 120 VAL A CA 1
ATOM 938 C C . VAL A 1 120 ? 12.718 -2.898 -12.829 1.00 97.38 120 VAL A C 1
ATOM 940 O O . VAL A 1 120 ? 13.634 -2.125 -13.134 1.00 97.38 120 VAL A O 1
ATOM 943 N N . PRO A 1 121 ? 12.732 -3.582 -11.666 1.00 96.00 121 PRO A N 1
ATOM 944 C CA . PRO A 1 121 ? 13.741 -3.396 -10.625 1.00 96.00 121 PRO A CA 1
ATOM 945 C C . PRO A 1 121 ? 15.179 -3.527 -11.154 1.00 96.00 121 PRO A C 1
ATOM 947 O O . PRO A 1 121 ? 15.459 -4.402 -11.979 1.00 96.00 121 PRO A O 1
ATOM 950 N N . PRO A 1 122 ? 16.122 -2.673 -10.712 1.00 94.19 122 PRO A N 1
ATOM 951 C CA . PRO A 1 122 ? 17.451 -2.564 -11.322 1.00 94.19 122 PRO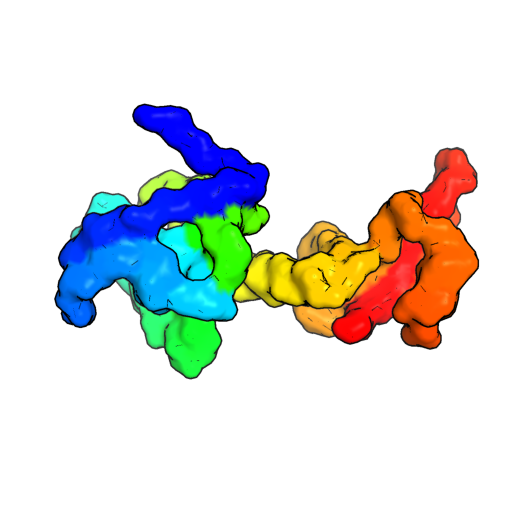 A CA 1
ATOM 952 C C . PRO A 1 122 ? 18.361 -3.776 -11.069 1.00 94.19 122 PRO A C 1
ATOM 954 O O . PRO A 1 122 ? 19.410 -3.882 -11.693 1.00 94.19 122 PRO A O 1
ATOM 957 N N . ASN A 1 123 ? 17.972 -4.686 -10.173 1.00 93.62 123 ASN A N 1
ATOM 958 C CA . ASN A 1 123 ? 18.677 -5.934 -9.881 1.00 93.62 123 ASN A CA 1
ATOM 959 C C . ASN A 1 123 ? 18.284 -7.110 -10.798 1.00 93.62 123 ASN A C 1
ATOM 961 O O . ASN A 1 123 ? 18.868 -8.178 -10.659 1.00 93.62 123 ASN A O 1
ATOM 965 N N . ILE A 1 124 ? 17.319 -6.940 -11.711 1.00 93.88 124 ILE A N 1
ATOM 966 C CA . ILE A 1 124 ? 16.942 -7.963 -12.703 1.00 93.88 124 ILE A CA 1
ATOM 967 C C . ILE A 1 124 ? 17.787 -7.762 -13.982 1.00 93.88 124 ILE A C 1
ATOM 969 O O . ILE A 1 124 ? 17.687 -6.684 -14.579 1.00 93.88 124 ILE A O 1
ATOM 973 N N . PRO A 1 125 ? 18.602 -8.734 -14.439 1.00 93.88 125 PRO A N 1
ATOM 974 C CA . PRO A 1 125 ? 19.338 -8.663 -15.709 1.00 93.88 125 PRO A CA 1
ATOM 975 C C . PRO A 1 125 ? 18.437 -8.413 -16.931 1.00 93.88 125 PRO A C 1
ATOM 977 O O . PRO A 1 125 ? 17.228 -8.624 -16.871 1.00 93.88 125 PRO A O 1
ATOM 980 N N . GLU A 1 126 ? 19.004 -7.964 -18.057 1.00 90.00 126 GLU A N 1
ATOM 981 C CA . GLU A 1 126 ? 18.219 -7.713 -19.285 1.00 90.00 126 GLU A CA 1
ATOM 982 C C . GLU A 1 126 ? 17.561 -8.992 -19.834 1.00 90.00 126 GLU A C 1
ATOM 984 O O . GLU A 1 126 ? 16.393 -8.950 -20.209 1.00 90.00 126 GLU A O 1
ATOM 989 N N . GLU A 1 127 ? 18.264 -10.128 -19.808 1.00 90.81 127 GLU A N 1
ATOM 990 C CA . GLU A 1 127 ? 17.762 -11.427 -20.286 1.00 90.81 127 GLU A CA 1
ATOM 991 C C . GLU A 1 127 ? 16.617 -11.969 -19.411 1.00 90.81 127 GLU A C 1
ATOM 993 O O . GLU A 1 127 ? 15.556 -12.327 -19.921 1.00 90.81 127 GLU A O 1
ATOM 998 N N . GLU A 1 128 ? 16.797 -11.959 -18.084 1.00 94.12 128 GLU A N 1
ATOM 999 C CA . GLU A 1 128 ? 15.764 -12.362 -17.119 1.00 94.12 128 GLU A CA 1
ATOM 1000 C C . GLU A 1 128 ? 14.525 -11.462 -17.239 1.00 94.12 128 GLU A C 1
ATOM 1002 O O . GLU A 1 128 ? 13.396 -11.948 -17.289 1.00 94.12 128 GLU A O 1
ATOM 1007 N N . ALA A 1 129 ? 14.728 -10.146 -17.365 1.00 92.69 129 ALA A N 1
ATOM 1008 C CA . ALA A 1 129 ? 13.636 -9.202 -17.543 1.00 92.69 129 ALA A CA 1
ATOM 1009 C C . ALA A 1 129 ? 12.887 -9.434 -18.868 1.00 92.69 129 ALA A C 1
ATOM 1011 O O . ALA A 1 129 ? 11.658 -9.428 -18.870 1.00 92.69 129 ALA A O 1
ATOM 1012 N N . ALA A 1 130 ? 13.588 -9.681 -19.980 1.00 90.31 130 ALA A N 1
ATOM 1013 C CA . ALA A 1 130 ? 12.959 -9.951 -21.274 1.00 90.31 130 ALA A CA 1
ATOM 1014 C C . ALA A 1 130 ? 12.101 -11.232 -21.265 1.00 90.31 130 ALA A C 1
ATOM 1016 O O . ALA A 1 130 ? 11.058 -11.269 -21.915 1.00 90.31 130 ALA A O 1
ATOM 1017 N N . ALA A 1 131 ? 12.498 -12.252 -20.496 1.00 92.81 131 ALA A N 1
ATOM 1018 C CA . ALA A 1 131 ? 11.698 -13.459 -20.292 1.00 92.81 131 ALA A CA 1
ATOM 1019 C C . ALA A 1 131 ? 10.484 -13.230 -19.367 1.00 92.81 131 ALA A C 1
ATOM 1021 O O . ALA A 1 131 ? 9.423 -13.811 -19.591 1.00 92.81 131 ALA A O 1
ATOM 1022 N N . MET A 1 132 ? 10.620 -12.385 -18.338 1.00 92.88 132 MET A N 1
ATOM 1023 C CA . MET A 1 132 ? 9.548 -12.091 -17.375 1.00 92.88 132 MET A CA 1
ATOM 1024 C C . MET A 1 132 ? 8.488 -11.113 -17.900 1.00 92.88 132 MET A C 1
ATOM 1026 O O . MET A 1 132 ? 7.313 -11.254 -17.575 1.00 92.88 132 MET A O 1
ATOM 1030 N N . PHE A 1 133 ? 8.886 -10.110 -18.686 1.00 94.44 133 PHE A N 1
ATOM 1031 C CA . PHE A 1 133 ? 8.035 -8.985 -19.088 1.00 94.44 133 PHE A CA 1
ATOM 1032 C C . PHE A 1 133 ? 7.719 -9.038 -20.587 1.00 94.44 133 PHE A C 1
ATOM 1034 O O . PHE A 1 133 ? 8.102 -8.166 -21.367 1.00 94.44 133 PHE A O 1
ATOM 1041 N N . THR A 1 134 ? 6.986 -10.080 -20.988 1.00 91.25 134 THR A N 1
ATOM 1042 C CA . THR A 1 134 ? 6.616 -10.367 -22.389 1.00 91.25 134 THR A CA 1
ATOM 1043 C C . THR A 1 134 ? 5.769 -9.273 -23.053 1.00 91.25 134 THR A C 1
ATOM 1045 O O . THR A 1 134 ? 5.768 -9.165 -24.277 1.00 91.25 134 THR A O 1
ATOM 1048 N N . ALA A 1 135 ? 5.111 -8.413 -22.267 1.00 93.06 135 ALA A N 1
ATOM 1049 C CA . ALA A 1 135 ? 4.427 -7.204 -22.738 1.00 93.06 135 ALA A CA 1
ATOM 1050 C C . ALA A 1 135 ? 5.385 -6.091 -23.234 1.00 93.06 135 ALA A C 1
ATOM 1052 O O . ALA A 1 135 ? 4.932 -5.085 -23.784 1.00 93.06 135 ALA A O 1
ATOM 1053 N N . GLY A 1 136 ? 6.700 -6.273 -23.070 1.00 93.19 136 GLY A N 1
ATOM 1054 C CA . GLY A 1 136 ? 7.753 -5.418 -23.611 1.00 93.19 136 GLY A CA 1
ATOM 1055 C C . GLY A 1 136 ? 8.363 -4.456 -22.589 1.00 93.19 136 GLY A C 1
ATOM 1056 O O . GLY A 1 136 ? 7.681 -3.903 -21.727 1.00 93.19 136 GLY A O 1
ATOM 1057 N N . ILE A 1 137 ? 9.670 -4.216 -22.725 1.00 96.00 137 ILE A N 1
ATOM 1058 C CA . ILE A 1 137 ? 10.437 -3.309 -21.862 1.00 96.00 137 ILE A CA 1
ATOM 1059 C C . ILE A 1 137 ? 10.855 -2.068 -22.651 1.00 96.00 137 ILE A C 1
ATOM 1061 O O . ILE A 1 137 ? 11.457 -2.163 -23.718 1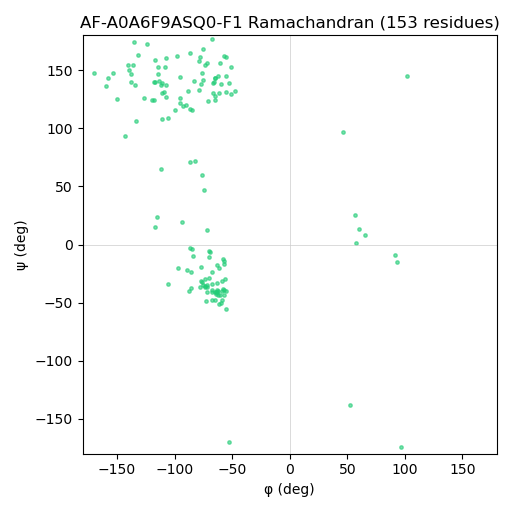.00 96.00 137 ILE A O 1
ATOM 1065 N N . TYR A 1 138 ? 10.601 -0.893 -22.081 1.00 94.12 138 TYR A N 1
ATOM 1066 C CA . TYR A 1 138 ? 11.106 0.390 -22.556 1.00 94.12 138 TYR A CA 1
ATOM 1067 C C . TYR A 1 138 ? 12.223 0.883 -21.625 1.00 94.12 138 TYR A C 1
ATOM 1069 O O . TYR A 1 138 ? 11.962 1.277 -20.488 1.00 94.12 138 TYR A O 1
ATOM 1077 N N . SER A 1 139 ? 13.471 0.870 -22.099 1.00 94.88 139 SER A N 1
ATOM 1078 C CA . SER A 1 139 ? 14.596 1.529 -21.422 1.00 94.88 139 SER A CA 1
ATOM 1079 C C . SER A 1 139 ? 14.698 2.979 -21.887 1.00 94.88 139 SER A C 1
ATOM 1081 O O . SER A 1 139 ? 14.679 3.244 -23.089 1.00 94.88 139 SER A O 1
ATOM 1083 N N . LYS A 1 140 ? 14.829 3.922 -20.950 1.00 95.56 140 LYS A N 1
ATOM 1084 C CA . LYS A 1 140 ? 15.124 5.322 -21.265 1.00 95.56 140 LYS A CA 1
ATOM 1085 C C . LYS A 1 140 ? 16.626 5.572 -21.153 1.00 95.56 140 LYS A C 1
ATOM 1087 O O . LYS A 1 140 ? 17.199 5.404 -20.079 1.00 95.56 140 LYS A O 1
ATOM 1092 N N . GLU A 1 141 ? 17.235 6.017 -22.248 1.00 96.19 141 GLU A N 1
ATOM 1093 C CA . GLU A 1 141 ? 18.642 6.424 -22.267 1.00 96.19 141 GLU A CA 1
ATOM 1094 C C . GLU A 1 141 ? 18.897 7.652 -21.384 1.00 96.19 141 GLU A C 1
ATOM 1096 O O . GLU A 1 141 ? 18.065 8.560 -21.280 1.00 96.19 141 GLU A O 1
ATOM 1101 N N . LEU A 1 142 ? 20.061 7.665 -20.729 1.00 96.81 142 LEU A N 1
ATOM 1102 C CA . LEU A 1 142 ? 20.451 8.664 -19.734 1.00 96.81 142 LEU A CA 1
ATOM 1103 C C . LEU A 1 142 ? 21.928 9.064 -19.896 1.00 96.81 142 LEU A C 1
ATOM 1105 O O . LEU A 1 142 ? 22.745 8.205 -20.226 1.00 96.81 142 LEU A O 1
ATOM 1109 N N . PRO A 1 143 ? 22.322 10.308 -19.544 1.00 97.88 143 PRO A N 1
ATOM 1110 C CA . PRO A 1 143 ? 23.717 10.770 -19.626 1.00 97.88 143 PRO A CA 1
ATOM 1111 C C . PRO A 1 143 ? 24.743 9.956 -18.816 1.00 97.88 143 PRO A C 1
ATOM 1113 O O . PRO A 1 143 ? 25.942 10.134 -18.990 1.00 97.88 143 PRO A O 1
ATOM 1116 N N . SER A 1 144 ? 24.291 9.076 -17.918 1.00 96.56 144 SER A N 1
ATOM 1117 C CA . SER A 1 144 ? 25.140 8.170 -17.137 1.00 96.56 144 SER A CA 1
ATOM 1118 C C . SER A 1 144 ? 25.516 6.874 -17.868 1.00 96.56 144 SER A C 1
ATOM 1120 O O . SER A 1 144 ? 26.311 6.103 -17.332 1.00 96.56 144 SER A O 1
ATOM 1122 N N . GLY A 1 145 ? 24.908 6.581 -19.026 1.00 94.62 145 GLY A N 1
ATOM 1123 C CA . GLY A 1 145 ? 25.073 5.316 -19.757 1.00 94.62 145 GLY A CA 1
ATOM 1124 C C . GLY A 1 145 ? 24.528 4.075 -19.030 1.00 94.62 145 GLY A C 1
ATOM 1125 O O . GLY A 1 145 ? 24.769 2.951 -19.463 1.00 94.62 145 GLY A O 1
ATOM 1126 N N . ARG A 1 146 ? 23.820 4.242 -17.902 1.00 93.81 146 ARG A N 1
ATOM 1127 C CA . ARG A 1 146 ? 23.312 3.133 -17.078 1.00 93.81 146 ARG A CA 1
ATOM 1128 C C . ARG A 1 146 ? 21.833 2.858 -17.368 1.00 93.81 146 ARG A C 1
ATOM 1130 O O . ARG A 1 146 ? 20.975 3.658 -17.002 1.00 93.81 146 ARG A O 1
ATOM 1137 N N . LYS A 1 147 ? 21.524 1.676 -17.907 1.00 92.81 147 LYS A N 1
ATOM 1138 C CA . LYS A 1 147 ? 20.162 1.194 -18.225 1.00 92.81 147 LYS A CA 1
ATOM 1139 C C . LYS A 1 147 ? 19.319 0.776 -16.997 1.00 92.81 147 LYS A C 1
ATOM 1141 O O . LYS A 1 147 ? 18.712 -0.292 -16.985 1.00 92.81 147 LYS A O 1
ATOM 1146 N N . TYR A 1 148 ? 19.278 1.582 -15.934 1.00 95.06 148 TYR A N 1
ATOM 1147 C CA . TYR A 1 148 ? 18.429 1.287 -14.763 1.00 95.06 148 TYR A CA 1
ATOM 1148 C C . TYR A 1 148 ? 16.989 1.798 -14.917 1.00 95.06 148 TYR A C 1
ATOM 1150 O O . TYR A 1 148 ? 16.080 1.279 -14.273 1.00 95.06 148 TYR A O 1
ATOM 1158 N N . LEU A 1 149 ? 16.763 2.806 -15.767 1.00 97.38 149 LEU A N 1
ATOM 1159 C CA . LEU A 1 149 ? 15.464 3.459 -15.933 1.00 97.38 149 LEU A CA 1
ATOM 1160 C C . LEU A 1 149 ? 14.602 2.715 -16.970 1.00 97.38 149 LEU A C 1
ATOM 1162 O O . LEU A 1 149 ? 14.402 3.173 -18.097 1.00 97.38 149 LEU A O 1
ATOM 1166 N N . ARG A 1 150 ? 14.139 1.525 -16.573 1.00 97.19 150 ARG A N 1
ATOM 1167 C CA . ARG A 1 150 ? 13.376 0.579 -17.400 1.00 97.19 150 ARG A CA 1
ATOM 1168 C C . ARG A 1 150 ? 11.916 0.507 -16.962 1.00 97.19 150 ARG A C 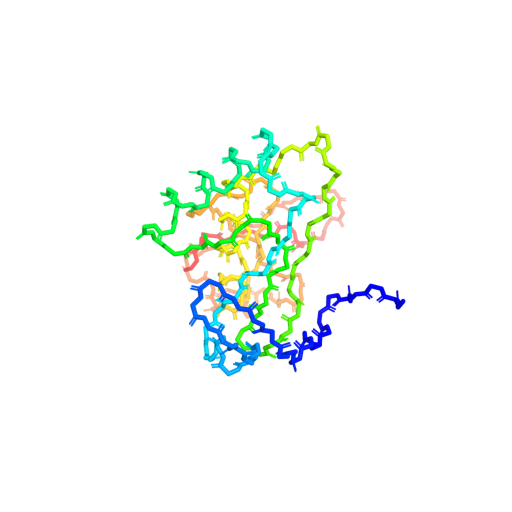1
ATOM 1170 O O . ARG A 1 150 ? 11.639 0.301 -15.783 1.00 97.19 150 ARG A O 1
ATOM 1177 N N . TYR A 1 151 ? 11.008 0.607 -17.922 1.00 97.69 151 TYR A N 1
ATOM 1178 C CA . TYR A 1 151 ? 9.559 0.526 -17.748 1.00 97.69 151 TYR A CA 1
ATOM 1179 C C . TYR A 1 151 ? 9.000 -0.717 -18.450 1.00 97.69 151 TYR A C 1
ATOM 1181 O O . TYR A 1 151 ? 9.529 -1.132 -19.477 1.00 97.69 151 TYR A O 1
ATOM 1189 N N . THR A 1 152 ? 7.885 -1.244 -17.958 1.00 97.56 152 THR A N 1
ATOM 1190 C CA . THR A 1 152 ? 7.046 -2.273 -18.596 1.00 97.56 152 THR A CA 1
ATOM 1191 C C . THR A 1 152 ? 5.572 -1.872 -18.433 1.00 97.56 152 THR A C 1
ATOM 1193 O O . THR A 1 152 ? 5.250 -1.133 -17.494 1.00 97.56 152 THR A O 1
ATOM 1196 N N . PRO A 1 153 ? 4.642 -2.306 -19.304 1.00 97.19 153 PRO A N 1
ATOM 1197 C CA . PRO A 1 153 ? 3.221 -2.339 -18.958 1.00 97.19 153 PRO A CA 1
ATOM 1198 C C . PRO A 1 153 ? 2.996 -3.061 -17.621 1.00 97.19 153 PRO A C 1
ATOM 1200 O O . PRO A 1 153 ? 3.804 -3.913 -17.236 1.00 97.19 153 PRO A O 1
ATOM 1203 N N . GLN A 1 154 ? 1.918 -2.714 -16.914 1.00 95.12 154 GLN A N 1
ATOM 1204 C CA . GLN A 1 154 ? 1.509 -3.456 -15.723 1.00 95.12 154 GLN A CA 1
ATOM 1205 C C . GLN A 1 154 ? 1.179 -4.918 -16.109 1.00 95.12 154 GLN A C 1
ATOM 1207 O O . GLN A 1 154 ? 0.426 -5.108 -17.067 1.00 95.12 154 GLN A O 1
ATOM 1212 N N . PRO A 1 155 ? 1.731 -5.921 -15.397 1.00 90.31 155 PRO A N 1
ATOM 1213 C CA . PRO A 1 155 ? 1.357 -7.331 -15.535 1.00 90.31 155 PRO A CA 1
ATOM 1214 C C . PRO A 1 155 ? 0.049 -7.678 -14.801 1.00 90.31 155 PRO A C 1
ATOM 1216 O O . PRO A 1 155 ? -0.242 -7.033 -13.762 1.00 90.31 155 PRO A O 1
#

pLDDT: mean 89.34, std 12.02, range [38.59, 98.38]

Secondary structure (DSSP, 8-state):
-PPPPTTPBPP--EEEETTEEEEHHHHHTTS-EEE---S-TT-HHHHHHHHHHHHHGGG----S-EEE-TTSBEEEE----TTS---HHHHHHHHHHHHHHHHSS-B--TT--TTS-EEPPTTS-HHHHHHH-TT--EEPP-TT--TT-EEE---

Solvent-accessible surface area (backbone atoms only — not comparable to full-atom values): 9544 Å² total; per-residue (Å²): 130,84,79,90,54,81,67,38,72,56,80,74,47,74,48,80,51,102,87,46,76,43,41,47,56,72,72,42,51,84,40,76,41,51,50,61,77,69,99,51,86,100,35,73,62,48,53,53,42,52,58,48,23,69,66,43,40,83,76,66,56,51,64,45,39,37,33,29,40,52,86,43,20,30,71,47,75,65,91,71,58,96,90,49,80,81,67,66,66,61,53,52,51,52,50,52,46,51,56,48,42,71,76,38,90,43,40,74,51,86,93,60,54,98,83,46,65,24,31,46,51,74,87,57,51,73,68,61,42,56,70,73,41,76,86,41,75,49,72,52,90,52,99,81,77,59,86,52,55,27,34,26,62,61,130

Foldseek 3Di:
DDDADFFDQADQDWDQDPVGIDGVLVVCAQHKAFDDDAPDPPDDLVVVQVVVQVVCCVVDDHDDDQTAHSSNGGHDHDDDDNVDRDDVVVVVQVVVQVVLVVVDVWHADPPDGPFDKTFRAQPQDPVNCCVRQVQDKDFDDDPVRRRRRIIGTRD

Radius of gyration: 18.99 Å; Cα contacts (8 Å, |Δi|>4): 213; chains: 1; bounding box: 44×34×47 Å

Nearest PDB structures (foldseek):
  1prx-assembly1_A  TM=9.366E-01  e=1.866E-19  Homo sapiens
  1prx-assembly1_B  TM=9.176E-01  e=1.530E-19  Homo sapiens
  5b6n-assembly3_E  TM=9.399E-01  e=4.405E-19  Homo sapiens
  5b6n-assembly2_D  TM=9.316E-01  e=6.997E-19  Homo sapiens
  5b6m-assembly2_D  TM=9.236E-01  e=4.452E-18  Homo sapiens